Protein AF-A0AA37KD19-F1 (afdb_monomer_lite)

Organism: NCBI:txid46503

pLDDT: mean 92.79, std 8.65, ra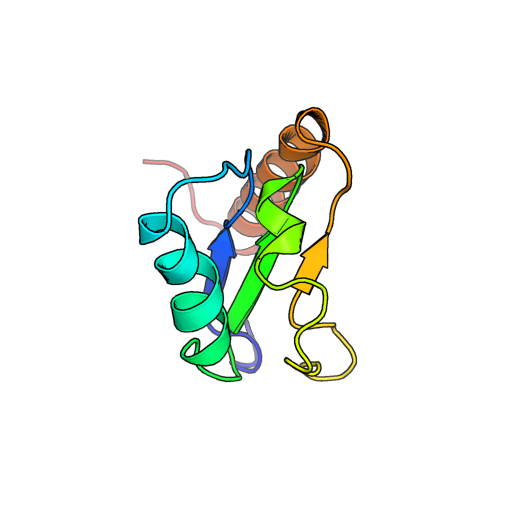nge [44.5, 98.44]

Sequence (90 aa):
MKSGAIRKFVVMAGCDGRMKKRNYYTEFAEQLPDDCVILTAGFAKYRYNKLSLGDINGIPRVLDTGQCNDSYSLALTAMKLQDVFGLEGM

InterPro domains:
  IPR004137 Hydroxylamine reductase/Ni-containing CO dehydrogenase [PF03063] (2-87)
  IPR004137 Hydroxylamine reductase/Ni-containing CO dehydrogenase [PTHR30109] (2-88)
  IPR011254 Prismane-like superfamily [SSF56821] (1-88)
  IPR016099 Prismane-like, alpha/beta-sandwich [G3DSA:3.40.50.2030] (1-90)

Secondary structure (DSSP, 8-state):
-TTSS--EEEE--S---S-GGGGHHHHHHHHS-TTEEEEE-SGGGGGTTTS---EETTEESEEE--SGGGHHHHHHHHHHHHHHHT----

Structure (mmCIF, N/CA/C/O backbone):
data_AF-A0AA37KD19-F1
#
_entry.id   AF-A0AA37KD19-F1
#
loop_
_atom_site.group_PDB
_atom_site.id
_atom_site.type_symbol
_atom_site.label_atom_id
_atom_site.label_alt_id
_atom_site.label_comp_id
_atom_site.label_asym_id
_atom_site.label_entity_id
_atom_site.label_seq_id
_atom_site.pdbx_PDB_ins_code
_atom_site.Cartn_x
_atom_site.Cartn_y
_atom_site.Cartn_z
_atom_site.occupancy
_atom_site.B_iso_or_equiv
_atom_site.auth_seq_id
_atom_site.auth_comp_id
_atom_site.auth_asym_id
_atom_site.auth_atom_id
_atom_site.pdbx_PDB_model_num
ATOM 1 N N . MET A 1 1 ? -10.261 -3.050 10.963 1.00 62.69 1 MET A N 1
ATOM 2 C CA . MET A 1 1 ? -9.900 -2.256 12.156 1.00 62.69 1 MET A CA 1
ATOM 3 C C . MET A 1 1 ? -10.874 -2.466 13.309 1.00 62.69 1 MET A C 1
ATOM 5 O O . MET A 1 1 ? -10.474 -3.139 14.240 1.00 62.69 1 MET A O 1
ATOM 9 N N . LYS A 1 2 ? -12.140 -2.007 13.272 1.00 69.62 2 LYS A N 1
ATOM 10 C CA . LYS A 1 2 ? -13.079 -2.226 14.403 1.00 69.62 2 LYS A CA 1
ATOM 11 C C . LYS A 1 2 ? -13.441 -3.703 14.646 1.00 69.62 2 LYS A C 1
ATOM 13 O O . LYS A 1 2 ? -13.566 -4.112 15.789 1.00 69.62 2 LYS A O 1
ATOM 18 N N . SER A 1 3 ? -13.540 -4.505 13.583 1.00 81.44 3 SER A N 1
ATOM 19 C CA . SER A 1 3 ? -13.727 -5.965 13.655 1.00 81.44 3 SER A CA 1
ATOM 20 C C . SER A 1 3 ? -12.419 -6.763 13.765 1.00 81.44 3 SER A C 1
ATOM 22 O O . SER A 1 3 ? -12.453 -7.986 13.739 1.00 81.44 3 SER A O 1
ATOM 24 N N . GLY A 1 4 ? -11.256 -6.100 13.781 1.00 84.88 4 GLY A N 1
ATOM 25 C CA . GLY A 1 4 ? -9.944 -6.762 13.729 1.00 84.88 4 GLY A CA 1
ATOM 26 C C . GLY A 1 4 ? -9.504 -7.291 12.353 1.00 84.88 4 GLY A C 1
ATOM 27 O O . GLY A 1 4 ? -8.313 -7.475 12.159 1.00 84.88 4 GLY A O 1
ATOM 28 N N . ALA A 1 5 ? -10.407 -7.431 11.369 1.00 91.12 5 ALA A N 1
ATOM 29 C CA . ALA A 1 5 ? -10.099 -8.068 10.072 1.00 91.12 5 ALA A CA 1
ATOM 30 C C . ALA A 1 5 ? -8.956 -7.411 9.270 1.00 91.12 5 ALA A C 1
ATOM 32 O O . ALA A 1 5 ? -8.174 -8.093 8.623 1.00 91.12 5 ALA A O 1
ATOM 33 N N . ILE A 1 6 ? -8.857 -6.079 9.330 1.00 93.75 6 ILE A N 1
ATOM 34 C CA . ILE A 1 6 ? -7.689 -5.327 8.846 1.00 93.75 6 ILE A CA 1
ATOM 35 C C . ILE A 1 6 ? -7.006 -4.737 10.070 1.00 93.75 6 ILE A C 1
ATOM 37 O O . ILE A 1 6 ? -7.606 -3.883 10.742 1.00 93.75 6 ILE A O 1
ATOM 41 N N . ARG A 1 7 ? -5.781 -5.182 10.343 1.00 93.44 7 ARG A N 1
ATOM 42 C CA . ARG A 1 7 ? -4.983 -4.754 11.495 1.00 93.44 7 ARG A CA 1
ATOM 43 C C . ARG A 1 7 ? -4.166 -3.508 11.196 1.00 93.44 7 ARG A C 1
ATOM 45 O O . ARG A 1 7 ? -4.060 -2.633 12.052 1.00 93.44 7 ARG A O 1
ATOM 52 N N . LYS A 1 8 ? -3.568 -3.420 10.006 1.00 93.06 8 LYS A N 1
ATOM 53 C CA . LYS A 1 8 ? -2.668 -2.318 9.653 1.00 93.06 8 LYS A CA 1
ATOM 54 C C . LYS A 1 8 ? -2.746 -1.970 8.169 1.00 93.06 8 LYS A C 1
ATOM 56 O O . LYS A 1 8 ? -2.828 -2.848 7.315 1.00 93.06 8 LYS A O 1
ATOM 61 N N . PHE A 1 9 ? -2.663 -0.673 7.894 1.00 94.31 9 PHE A N 1
ATOM 62 C CA . PHE A 1 9 ? -2.383 -0.147 6.565 1.00 94.31 9 PHE A CA 1
ATOM 63 C C . PHE A 1 9 ? -0.896 0.185 6.459 1.00 94.31 9 PHE A C 1
ATOM 65 O O . PHE A 1 9 ? -0.330 0.779 7.380 1.00 94.31 9 PHE A O 1
ATOM 72 N N . VAL A 1 10 ? -0.262 -0.191 5.351 1.00 96.75 10 VAL A N 1
ATOM 73 C CA . VAL A 1 10 ? 1.143 0.123 5.075 1.00 96.75 10 VAL A CA 1
ATOM 74 C C . VAL A 1 10 ? 1.227 0.942 3.798 1.00 96.75 10 VAL A C 1
ATOM 76 O O . VAL A 1 10 ? 0.859 0.476 2.723 1.00 96.75 10 VAL A O 1
ATOM 79 N N . VAL A 1 11 ? 1.711 2.176 3.913 1.00 97.31 11 VAL A N 1
ATOM 80 C CA . VAL A 1 11 ? 1.907 3.048 2.753 1.00 97.31 11 VAL A CA 1
ATOM 81 C C . VAL A 1 11 ? 3.213 2.664 2.061 1.00 97.31 11 VAL A C 1
ATOM 83 O O . VAL A 1 11 ? 4.289 2.820 2.632 1.00 97.31 11 VAL A O 1
ATOM 86 N N . MET A 1 12 ? 3.118 2.171 0.825 1.00 97.69 12 MET A N 1
ATOM 87 C CA . MET A 1 12 ? 4.262 1.799 -0.023 1.00 97.69 12 MET A CA 1
ATOM 88 C C . MET A 1 12 ? 4.274 2.582 -1.346 1.00 97.69 12 MET A C 1
ATOM 90 O O . MET A 1 12 ? 4.746 2.088 -2.371 1.00 97.69 12 MET A O 1
ATOM 94 N N . ALA A 1 13 ? 3.732 3.800 -1.338 1.00 97.25 13 ALA A N 1
ATOM 95 C CA . ALA A 1 13 ? 3.705 4.700 -2.488 1.00 97.25 13 ALA A CA 1
ATOM 96 C C . ALA A 1 13 ? 5.100 5.239 -2.866 1.00 97.25 13 ALA A C 1
ATOM 98 O O . ALA A 1 13 ? 6.055 5.167 -2.092 1.00 97.25 13 ALA A O 1
ATOM 99 N N . GLY A 1 14 ? 5.206 5.822 -4.061 1.00 95.62 14 GLY A N 1
ATOM 100 C CA . GLY A 1 14 ? 6.384 6.558 -4.514 1.00 95.62 14 GLY A CA 1
ATOM 101 C C . GLY A 1 14 ? 6.911 6.094 -5.869 1.00 95.62 14 GLY A C 1
ATOM 102 O O . GLY A 1 14 ? 6.161 5.673 -6.752 1.00 95.62 14 GLY A O 1
ATOM 103 N N . CYS A 1 15 ? 8.228 6.192 -6.045 1.00 96.81 15 CYS A N 1
ATOM 104 C CA . CYS A 1 15 ? 8.913 5.885 -7.300 1.00 96.81 15 CYS A CA 1
ATOM 105 C C . CYS A 1 15 ? 9.729 4.591 -7.207 1.00 96.81 15 CYS A C 1
ATOM 107 O O . CYS A 1 15 ? 10.363 4.306 -6.187 1.00 96.81 15 CYS A O 1
ATOM 109 N N . ASP A 1 16 ? 9.777 3.851 -8.314 1.00 96.88 16 ASP A N 1
ATOM 110 C CA . ASP A 1 16 ? 10.674 2.708 -8.481 1.00 96.88 16 ASP A CA 1
ATOM 111 C C . ASP A 1 16 ? 11.995 3.112 -9.171 1.00 96.88 16 ASP A C 1
ATOM 113 O O . ASP A 1 16 ? 12.151 4.226 -9.670 1.00 96.88 16 ASP A O 1
ATOM 117 N N . GLY A 1 17 ? 12.974 2.208 -9.196 1.00 95.38 17 GLY A N 1
ATOM 118 C CA . GLY A 1 17 ? 14.242 2.376 -9.899 1.00 95.38 17 GLY A CA 1
ATOM 119 C C . GLY A 1 17 ? 14.941 1.045 -10.181 1.00 95.38 17 GLY A C 1
ATOM 120 O O . GLY A 1 17 ? 14.520 -0.009 -9.720 1.00 95.38 17 GLY A O 1
ATOM 121 N N . ARG A 1 18 ? 16.055 1.082 -10.921 1.00 95.88 18 ARG A N 1
ATOM 122 C CA . ARG A 1 18 ? 16.739 -0.130 -11.426 1.00 95.88 18 ARG A CA 1
ATOM 123 C C . ARG A 1 18 ? 17.590 -0.885 -10.393 1.00 95.88 18 ARG A C 1
ATOM 125 O O . ARG A 1 18 ? 18.057 -1.984 -10.670 1.00 95.88 18 ARG A O 1
ATOM 132 N N . MET A 1 19 ? 17.840 -0.302 -9.221 1.00 97.44 19 MET A N 1
ATOM 133 C CA . MET A 1 19 ? 18.747 -0.876 -8.220 1.00 97.44 19 MET A CA 1
ATOM 134 C C . MET A 1 19 ? 18.190 -2.177 -7.627 1.00 97.44 19 MET A C 1
ATOM 136 O O . MET A 1 19 ? 17.085 -2.172 -7.091 1.00 97.44 19 MET A O 1
ATOM 140 N N . LYS A 1 20 ? 18.992 -3.255 -7.619 1.00 96.44 20 LYS A N 1
ATOM 141 C CA . LYS A 1 20 ? 18.608 -4.569 -7.052 1.00 96.44 20 LYS A CA 1
ATOM 142 C C . LYS A 1 20 ? 18.115 -4.496 -5.604 1.00 96.44 20 LYS A C 1
ATOM 144 O O . LYS A 1 20 ? 17.215 -5.235 -5.235 1.00 96.44 20 LYS A O 1
ATOM 149 N N . LYS A 1 21 ? 18.641 -3.560 -4.802 1.00 96.31 21 LYS A N 1
ATOM 150 C CA . LYS A 1 21 ? 18.199 -3.328 -3.413 1.00 96.31 21 LYS A CA 1
ATOM 151 C C . LYS A 1 21 ? 16.694 -3.035 -3.288 1.00 96.31 21 LYS A C 1
ATOM 153 O O . LYS A 1 21 ? 16.136 -3.224 -2.219 1.00 96.31 21 LYS A O 1
ATOM 158 N N . ARG A 1 22 ? 16.024 -2.599 -4.364 1.00 96.44 22 ARG A N 1
ATOM 159 C CA . ARG A 1 22 ? 14.572 -2.352 -4.382 1.00 96.44 22 ARG A CA 1
ATOM 160 C C . ARG A 1 22 ? 13.726 -3.628 -4.437 1.00 96.44 22 ARG A C 1
ATOM 162 O O . ARG A 1 22 ? 12.521 -3.529 -4.240 1.00 96.44 22 ARG A O 1
ATOM 169 N N . ASN A 1 23 ? 14.332 -4.805 -4.627 1.00 97.06 23 ASN A N 1
ATOM 170 C CA . ASN A 1 23 ? 13.641 -6.090 -4.446 1.00 97.06 23 ASN A CA 1
ATOM 171 C C . ASN A 1 23 ? 13.096 -6.255 -3.021 1.00 97.06 23 ASN A C 1
ATOM 173 O O . ASN A 1 23 ? 12.082 -6.919 -2.842 1.00 97.06 23 ASN A O 1
ATOM 177 N N . TYR A 1 24 ? 13.681 -5.538 -2.055 1.00 98.12 24 TYR A N 1
ATOM 178 C CA . TYR A 1 24 ? 13.140 -5.385 -0.709 1.00 98.12 24 TYR A CA 1
ATOM 179 C C . TYR A 1 24 ? 11.632 -5.091 -0.697 1.00 98.12 24 TYR A C 1
ATOM 181 O O . TYR A 1 24 ? 10.919 -5.669 0.105 1.00 98.12 24 TYR A O 1
ATOM 189 N N . TYR A 1 25 ? 11.114 -4.233 -1.587 1.00 98.38 25 TYR A N 1
ATOM 190 C CA . TYR A 1 25 ? 9.684 -3.893 -1.589 1.00 98.38 25 TYR A CA 1
ATOM 191 C C . TYR A 1 25 ? 8.789 -5.041 -2.067 1.00 98.38 25 TYR A C 1
ATOM 193 O O . TYR A 1 25 ? 7.634 -5.111 -1.659 1.00 98.38 25 TYR A O 1
ATOM 201 N N . THR A 1 26 ? 9.305 -5.920 -2.926 1.00 98.44 26 THR A N 1
ATOM 202 C CA . THR A 1 26 ? 8.606 -7.139 -3.351 1.00 98.44 26 THR A CA 1
ATOM 203 C C . THR A 1 26 ? 8.584 -8.137 -2.196 1.00 98.44 26 THR A C 1
ATOM 205 O O . THR A 1 26 ? 7.509 -8.527 -1.757 1.00 98.44 26 THR A O 1
ATOM 208 N N . GLU A 1 27 ? 9.754 -8.447 -1.628 1.00 98.12 27 GLU A N 1
ATOM 209 C CA . GLU A 1 27 ? 9.896 -9.384 -0.503 1.00 98.12 27 GLU A CA 1
ATOM 210 C C . GLU A 1 27 ? 9.099 -8.924 0.725 1.00 98.12 27 GLU A C 1
ATOM 212 O O . GLU A 1 27 ? 8.437 -9.717 1.389 1.00 98.12 27 GLU A O 1
ATOM 217 N N . PHE A 1 28 ? 9.112 -7.620 1.007 1.00 98.19 28 PHE A N 1
ATOM 218 C CA . PHE A 1 28 ? 8.340 -7.032 2.092 1.00 98.19 28 PHE A CA 1
ATOM 219 C C . PHE A 1 28 ? 6.833 -7.192 1.863 1.00 98.19 28 PHE A C 1
ATOM 221 O O . PHE A 1 28 ? 6.115 -7.517 2.802 1.00 98.19 28 PHE A O 1
ATOM 228 N N . ALA A 1 29 ? 6.347 -6.993 0.632 1.00 98.19 29 ALA A N 1
ATOM 229 C CA . ALA A 1 29 ? 4.933 -7.168 0.309 1.00 98.19 29 ALA A CA 1
ATOM 230 C C . ALA A 1 29 ? 4.480 -8.633 0.438 1.00 98.19 29 ALA A C 1
ATOM 232 O O . ALA A 1 29 ? 3.378 -8.877 0.918 1.00 98.19 29 ALA A O 1
ATOM 233 N N . GLU A 1 30 ? 5.327 -9.596 0.065 1.00 97.69 30 GLU A N 1
ATOM 234 C CA . GLU A 1 30 ? 5.047 -11.035 0.204 1.00 97.69 30 GLU A CA 1
ATOM 235 C C . GLU A 1 30 ? 5.057 -11.503 1.664 1.00 97.69 30 GLU A C 1
ATOM 237 O O . GLU A 1 30 ? 4.291 -12.386 2.037 1.00 97.69 30 GLU A O 1
ATOM 242 N N . GLN A 1 31 ? 5.909 -10.907 2.503 1.00 97.88 31 GLN A N 1
ATOM 243 C CA . GLN A 1 31 ? 6.024 -11.255 3.923 1.00 97.88 31 GLN A CA 1
ATOM 244 C C . GLN A 1 31 ? 5.030 -10.504 4.819 1.00 97.88 31 GLN A C 1
ATOM 246 O O . GLN A 1 31 ? 4.967 -10.764 6.025 1.00 97.88 31 GLN A O 1
ATOM 251 N N . LEU A 1 32 ? 4.268 -9.549 4.272 1.00 97.44 32 LEU A N 1
ATOM 252 C CA . LEU A 1 32 ? 3.265 -8.836 5.050 1.00 97.44 32 LEU A CA 1
ATOM 253 C C . LEU A 1 32 ? 2.174 -9.810 5.516 1.00 97.44 32 LEU A C 1
ATOM 255 O O . LEU A 1 32 ? 1.610 -10.526 4.689 1.00 97.44 32 LEU A O 1
ATOM 259 N N . PRO A 1 33 ? 1.801 -9.783 6.810 1.00 97.31 33 PRO A N 1
ATOM 260 C CA . PRO A 1 33 ? 0.702 -10.596 7.315 1.00 97.31 33 PRO A CA 1
ATOM 261 C C . PRO A 1 33 ? -0.594 -10.389 6.525 1.00 97.31 33 PRO A C 1
ATOM 263 O O . PRO A 1 33 ? -0.879 -9.276 6.069 1.00 97.31 33 PRO A O 1
ATOM 266 N N . ASP A 1 34 ? -1.396 -11.447 6.402 1.00 95.94 34 ASP A N 1
ATOM 267 C CA . ASP A 1 34 ? -2.613 -11.454 5.577 1.00 95.94 34 ASP A CA 1
ATOM 268 C C . ASP A 1 34 ? -3.711 -10.499 6.057 1.00 95.94 34 ASP A C 1
ATOM 270 O O . ASP A 1 34 ? -4.614 -10.163 5.301 1.00 95.94 34 ASP A O 1
ATOM 274 N N . ASP A 1 35 ? -3.584 -9.979 7.278 1.00 96.25 35 ASP A N 1
ATOM 275 C CA . ASP A 1 35 ? -4.452 -8.957 7.868 1.00 96.25 35 ASP A CA 1
ATOM 276 C C . ASP A 1 35 ? -3.987 -7.506 7.606 1.00 96.25 35 ASP A C 1
ATOM 278 O O . ASP A 1 35 ? -4.535 -6.549 8.172 1.00 96.25 35 ASP A O 1
ATOM 282 N N . CYS A 1 36 ? -2.968 -7.324 6.762 1.00 97.19 36 CYS A N 1
ATOM 283 C CA . CYS A 1 36 ? -2.446 -6.026 6.342 1.00 97.19 36 CYS A CA 1
ATOM 284 C C . CYS A 1 36 ? -2.893 -5.656 4.924 1.00 97.19 36 CYS A C 1
ATOM 286 O O . CYS A 1 36 ? -2.942 -6.499 4.025 1.00 97.19 36 CYS A O 1
ATOM 288 N N . VAL A 1 37 ? -3.109 -4.355 4.715 1.00 96.81 37 VAL A N 1
ATOM 289 C CA . VAL A 1 37 ? -3.422 -3.764 3.406 1.00 96.81 37 VAL A CA 1
ATOM 290 C C . VAL A 1 37 ? -2.336 -2.765 3.007 1.00 96.81 37 VAL A C 1
ATOM 292 O O . VAL A 1 37 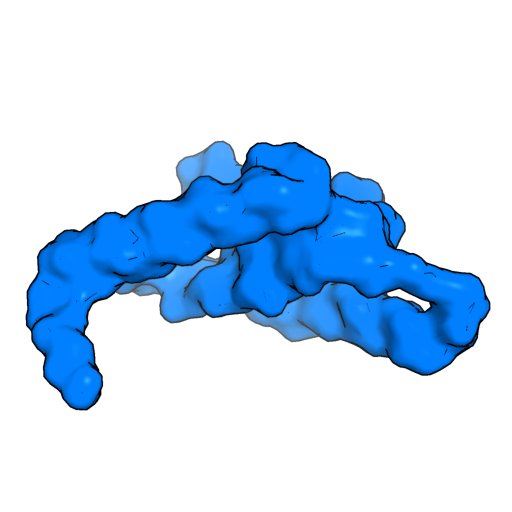? -1.953 -1.897 3.794 1.00 96.81 37 VAL A O 1
ATOM 295 N N . ILE A 1 38 ? -1.851 -2.870 1.773 1.00 97.81 38 ILE A N 1
ATOM 296 C CA . ILE A 1 38 ? -0.909 -1.939 1.155 1.00 97.81 38 ILE A CA 1
ATOM 297 C C . ILE A 1 38 ? -1.689 -0.797 0.505 1.00 97.81 38 ILE A C 1
ATOM 299 O O . ILE A 1 38 ? -2.578 -1.027 -0.313 1.00 97.81 38 ILE A O 1
ATOM 303 N N . LEU A 1 39 ? -1.314 0.437 0.832 1.00 97.38 39 LEU A N 1
ATOM 304 C CA . LEU A 1 39 ? -1.778 1.644 0.155 1.00 97.38 39 LEU A CA 1
ATOM 305 C C . LEU A 1 39 ? -0.664 2.170 -0.756 1.00 97.38 39 LEU A C 1
ATOM 307 O O . LEU A 1 39 ? 0.459 2.396 -0.292 1.00 97.38 39 LEU A O 1
ATOM 311 N N . THR A 1 40 ? -0.947 2.366 -2.043 1.00 97.88 40 THR A N 1
ATOM 312 C CA . THR A 1 40 ? 0.068 2.778 -3.020 1.00 97.88 40 THR A CA 1
ATOM 313 C C . THR A 1 40 ? -0.409 3.853 -3.986 1.00 97.88 40 THR A C 1
ATOM 315 O O . THR A 1 40 ? -1.595 3.992 -4.258 1.00 97.88 40 THR A O 1
ATOM 318 N N . ALA A 1 41 ? 0.563 4.600 -4.502 1.00 97.50 41 ALA A N 1
ATOM 319 C CA . ALA A 1 41 ? 0.438 5.589 -5.556 1.00 97.50 41 ALA A CA 1
ATOM 320 C C . ALA A 1 41 ? 1.792 5.689 -6.284 1.00 97.50 41 ALA A C 1
ATOM 322 O O . ALA A 1 41 ? 2.853 5.565 -5.663 1.00 97.50 41 ALA A O 1
ATOM 323 N N . GLY A 1 42 ? 1.785 5.929 -7.594 1.00 96.81 42 GLY A N 1
ATOM 324 C CA . GLY A 1 42 ? 3.006 6.074 -8.396 1.00 96.81 42 GLY A CA 1
ATOM 325 C C . GLY A 1 42 ? 3.713 4.758 -8.751 1.00 96.81 42 GLY A C 1
ATOM 326 O O . GLY A 1 42 ? 3.206 3.660 -8.545 1.00 96.81 42 GLY A O 1
ATOM 327 N N . PHE A 1 43 ? 4.897 4.859 -9.360 1.00 96.69 43 PHE A N 1
ATOM 328 C CA . PHE A 1 43 ? 5.563 3.724 -10.012 1.00 96.69 43 PHE A CA 1
ATOM 329 C C . PHE A 1 43 ? 6.133 2.658 -9.068 1.00 96.69 43 PHE A C 1
ATOM 331 O O . PHE A 1 43 ? 6.396 1.548 -9.527 1.00 96.69 43 PHE A O 1
ATOM 338 N N . ALA A 1 44 ? 6.273 2.939 -7.767 1.00 96.56 44 ALA A N 1
ATOM 339 C CA . ALA A 1 44 ? 6.654 1.931 -6.771 1.00 96.56 44 ALA A CA 1
ATOM 340 C C . ALA A 1 44 ? 5.715 0.711 -6.781 1.00 96.56 44 ALA A C 1
ATOM 342 O O . ALA A 1 44 ? 6.162 -0.404 -6.506 1.00 96.56 44 ALA A O 1
ATOM 343 N N . LYS A 1 45 ? 4.449 0.903 -7.190 1.00 96.44 45 LYS A N 1
ATOM 344 C CA . LYS A 1 45 ? 3.435 -0.153 -7.303 1.00 96.44 45 LYS A CA 1
ATOM 345 C C . LYS A 1 45 ? 3.894 -1.370 -8.106 1.00 96.44 45 LYS A C 1
ATOM 347 O O . LYS A 1 45 ? 3.513 -2.489 -7.784 1.00 96.44 45 LYS A O 1
ATOM 352 N N . TYR A 1 46 ? 4.736 -1.181 -9.125 1.00 97.62 46 TYR A N 1
ATOM 353 C CA . TYR A 1 46 ? 5.148 -2.270 -10.015 1.00 97.62 46 TYR A CA 1
ATOM 354 C C . TYR A 1 46 ? 6.000 -3.343 -9.336 1.00 97.62 46 TYR A C 1
ATOM 356 O O . TYR A 1 46 ? 6.186 -4.419 -9.900 1.00 97.62 46 TYR A O 1
ATOM 364 N N . ARG A 1 47 ? 6.483 -3.084 -8.117 1.00 97.88 47 ARG A N 1
ATOM 365 C CA . ARG A 1 47 ? 7.188 -4.078 -7.307 1.00 97.88 47 ARG A CA 1
ATOM 366 C C . ARG A 1 47 ? 6.278 -5.140 -6.703 1.00 97.88 47 ARG A C 1
ATOM 368 O O . ARG A 1 47 ? 6.787 -6.197 -6.350 1.00 97.88 47 ARG A O 1
ATOM 375 N N . TYR A 1 48 ? 4.978 -4.883 -6.587 1.00 98.00 48 TYR A N 1
ATOM 376 C CA . TYR A 1 48 ? 4.066 -5.769 -5.858 1.00 98.00 48 TYR A CA 1
ATOM 377 C C . TYR A 1 48 ? 2.643 -5.844 -6.436 1.00 98.00 48 TYR A C 1
ATOM 379 O O . TYR A 1 48 ? 1.884 -6.726 -6.055 1.00 98.00 48 TYR A O 1
ATOM 387 N N . ASN A 1 49 ? 2.257 -4.988 -7.389 1.00 96.06 49 ASN A N 1
ATOM 388 C CA . ASN A 1 49 ? 0.891 -4.952 -7.938 1.00 96.06 49 ASN A CA 1
ATOM 389 C C . ASN A 1 49 ? 0.510 -6.152 -8.824 1.00 96.06 49 ASN A C 1
ATOM 391 O O . ASN A 1 49 ? -0.651 -6.286 -9.195 1.00 96.06 49 ASN A O 1
ATOM 395 N N . LYS A 1 50 ? 1.477 -6.999 -9.188 1.00 96.31 50 LYS A N 1
ATOM 396 C CA . LYS A 1 50 ? 1.250 -8.247 -9.935 1.00 96.31 50 LYS A CA 1
ATOM 397 C C . LYS A 1 50 ? 1.356 -9.496 -9.060 1.00 96.31 50 LYS A C 1
ATOM 399 O O . LYS A 1 50 ? 1.274 -10.601 -9.584 1.00 96.31 50 LYS A O 1
ATOM 404 N N . LEU A 1 51 ? 1.573 -9.328 -7.757 1.00 96.50 51 LEU A N 1
ATOM 405 C CA . LEU A 1 51 ? 1.597 -10.436 -6.811 1.00 96.50 51 LEU A CA 1
ATOM 406 C C . LEU A 1 51 ? 0.166 -10.853 -6.459 1.00 96.50 51 LEU A C 1
ATOM 408 O O . LEU A 1 51 ? -0.734 -10.018 -6.356 1.00 96.50 51 LEU A O 1
ATOM 412 N N . SER A 1 52 ? -0.040 -12.145 -6.226 1.00 96.56 52 SER A N 1
ATOM 413 C CA . SER A 1 52 ? -1.330 -12.707 -5.813 1.00 96.56 52 SER A CA 1
ATOM 414 C C . SER A 1 52 ? -1.539 -12.567 -4.301 1.00 96.56 52 SER A C 1
ATOM 416 O O . SER A 1 52 ? -1.631 -13.561 -3.592 1.00 96.56 52 SER A O 1
ATOM 418 N N . LEU A 1 53 ? -1.599 -11.327 -3.799 1.00 96.88 53 LEU A N 1
ATOM 419 C CA . LEU A 1 53 ? -1.710 -11.045 -2.357 1.00 96.88 53 LEU A CA 1
ATOM 420 C C . LEU A 1 53 ? -3.121 -11.263 -1.785 1.00 96.88 53 LEU A C 1
ATOM 422 O O . LEU A 1 53 ? -3.273 -11.296 -0.568 1.00 96.88 53 LEU A O 1
ATOM 426 N N . GLY A 1 54 ? -4.136 -11.426 -2.638 1.00 97.12 54 GLY A N 1
ATOM 427 C CA . GLY A 1 54 ? -5.519 -11.699 -2.236 1.00 97.12 54 GLY A CA 1
ATOM 428 C C . GLY A 1 54 ? -6.294 -10.472 -1.745 1.00 97.12 54 GLY A C 1
ATOM 429 O O . GLY A 1 54 ? -5.935 -9.320 -2.013 1.00 97.12 54 GLY A O 1
ATOM 430 N N . ASP A 1 55 ? -7.383 -10.736 -1.031 1.00 97.56 55 ASP A N 1
ATOM 431 C CA . ASP A 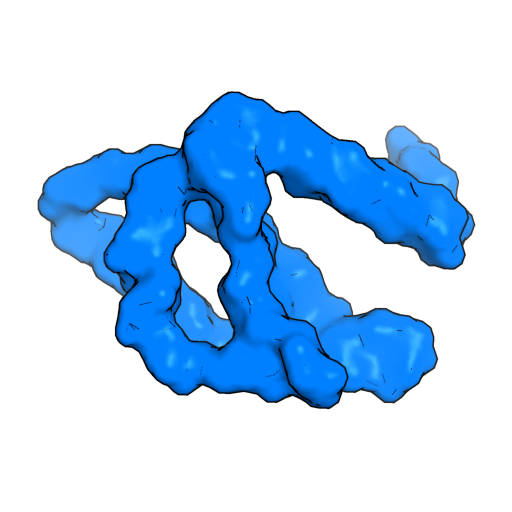1 55 ? -8.294 -9.745 -0.467 1.00 97.56 55 ASP A CA 1
ATOM 432 C C . ASP A 1 55 ? -8.671 -10.092 0.983 1.00 97.56 55 ASP A C 1
ATOM 434 O O . ASP A 1 55 ? -8.481 -11.215 1.446 1.00 97.56 55 ASP A O 1
ATOM 438 N N . ILE A 1 56 ? -9.187 -9.103 1.711 1.00 96.38 56 ILE A N 1
ATOM 439 C CA . ILE A 1 56 ? -9.736 -9.257 3.059 1.00 96.38 56 ILE A CA 1
ATOM 440 C C . ILE A 1 56 ? -11.212 -8.878 2.986 1.00 96.38 56 ILE A C 1
ATOM 442 O O . ILE A 1 56 ? -11.548 -7.698 2.865 1.00 96.38 56 ILE A O 1
ATOM 446 N N . ASN A 1 57 ? -12.102 -9.867 3.081 1.00 94.12 57 ASN A N 1
ATOM 447 C CA . ASN A 1 57 ? -13.556 -9.680 2.998 1.00 94.12 57 ASN A CA 1
ATOM 448 C C . ASN A 1 57 ? -14.000 -8.907 1.737 1.00 94.12 57 ASN A C 1
ATOM 450 O O . ASN A 1 57 ? -14.845 -8.014 1.818 1.00 94.12 57 ASN A O 1
ATOM 454 N N . GLY A 1 58 ? -13.407 -9.210 0.582 1.00 94.81 58 GLY A N 1
ATOM 455 C CA . GLY A 1 58 ? -13.683 -8.550 -0.695 1.00 94.81 58 GLY A CA 1
ATOM 456 C C . GLY A 1 58 ? -12.897 -7.257 -0.935 1.00 94.81 58 GLY A C 1
ATOM 457 O O . GLY A 1 58 ? -13.029 -6.667 -2.005 1.00 94.81 58 GLY A O 1
ATOM 458 N N . ILE A 1 59 ? -12.078 -6.799 0.022 1.00 94.69 59 ILE A N 1
ATOM 459 C CA . ILE A 1 59 ? -11.217 -5.616 -0.135 1.00 94.69 59 ILE A CA 1
ATOM 460 C C . ILE A 1 59 ? -9.821 -6.064 -0.588 1.00 94.69 59 ILE A C 1
ATOM 462 O O . ILE A 1 59 ? -9.134 -6.722 0.196 1.00 94.69 59 ILE A O 1
ATOM 466 N N . PRO A 1 60 ? -9.352 -5.695 -1.796 1.00 97.31 60 PRO A N 1
ATOM 467 C CA . PRO A 1 60 ? -8.018 -6.067 -2.261 1.00 97.31 60 PRO A CA 1
ATOM 468 C C . PRO A 1 60 ? -6.922 -5.643 -1.278 1.00 97.31 60 PRO A C 1
ATOM 470 O O . PRO A 1 60 ? -6.928 -4.519 -0.772 1.00 97.31 60 PRO A O 1
ATOM 473 N N . ARG A 1 61 ? -5.932 -6.514 -1.045 1.00 97.62 61 ARG A N 1
ATOM 474 C CA . ARG A 1 61 ? -4.800 -6.201 -0.154 1.00 97.62 61 ARG A CA 1
ATOM 475 C C . ARG A 1 61 ? -3.829 -5.168 -0.723 1.00 97.62 61 ARG A C 1
ATOM 477 O O . ARG A 1 61 ? -2.970 -4.689 0.011 1.00 97.62 61 ARG A O 1
ATOM 484 N N . VAL A 1 62 ? -3.979 -4.783 -1.989 1.00 97.75 62 VAL A N 1
ATOM 485 C CA . VAL A 1 62 ? -3.282 -3.645 -2.601 1.00 97.75 62 VAL A CA 1
ATOM 486 C C . VAL A 1 62 ? -4.322 -2.655 -3.106 1.00 97.75 62 VAL A C 1
ATOM 488 O O . VAL A 1 62 ? -5.055 -2.950 -4.047 1.00 97.75 62 VAL A O 1
ATOM 491 N N . LEU A 1 63 ? -4.363 -1.474 -2.495 1.00 96.69 63 LEU A N 1
ATOM 492 C CA . LEU A 1 63 ? -5.219 -0.367 -2.906 1.00 96.69 63 LEU A CA 1
ATOM 493 C C . LEU A 1 63 ? -4.360 0.697 -3.590 1.00 96.69 63 LEU A C 1
ATOM 495 O O . LEU A 1 63 ? -3.534 1.357 -2.956 1.00 96.69 63 LEU A O 1
ATOM 499 N N . ASP A 1 64 ? -4.543 0.827 -4.900 1.00 96.56 64 ASP A N 1
ATOM 500 C CA . ASP A 1 64 ? -3.804 1.746 -5.760 1.00 96.56 64 ASP A CA 1
ATOM 501 C C . ASP A 1 64 ? -4.637 2.995 -6.055 1.00 96.56 64 ASP A C 1
ATOM 503 O O . ASP A 1 64 ? -5.700 2.901 -6.668 1.00 96.56 64 ASP A O 1
ATOM 507 N N . THR A 1 65 ? -4.155 4.165 -5.630 1.00 94.50 65 THR A N 1
ATOM 508 C CA . THR A 1 65 ? -4.843 5.442 -5.862 1.00 94.50 65 THR A CA 1
ATOM 509 C C . THR A 1 65 ? -4.445 6.131 -7.160 1.00 94.50 65 THR A C 1
ATOM 511 O O . THR A 1 65 ? -5.053 7.142 -7.492 1.00 94.50 65 THR A O 1
ATOM 514 N N . GLY A 1 66 ? -3.479 5.593 -7.915 1.00 94.50 66 GLY A N 1
ATOM 515 C CA . GLY A 1 66 ? -3.109 6.116 -9.230 1.00 94.50 66 GLY A CA 1
ATOM 516 C C . GLY A 1 66 ? -1.653 6.564 -9.338 1.00 94.50 66 GLY A C 1
ATOM 517 O O . GLY A 1 66 ? -0.715 5.832 -9.008 1.00 94.50 66 GLY A O 1
ATOM 518 N N . GLN A 1 67 ? -1.429 7.728 -9.928 1.00 96.81 67 GLN A N 1
ATOM 519 C CA . GLN A 1 67 ? -0.112 8.305 -10.175 1.00 96.81 67 GLN A CA 1
ATOM 520 C C . GLN A 1 67 ? 0.523 8.839 -8.883 1.00 96.81 67 GLN A C 1
ATOM 522 O O .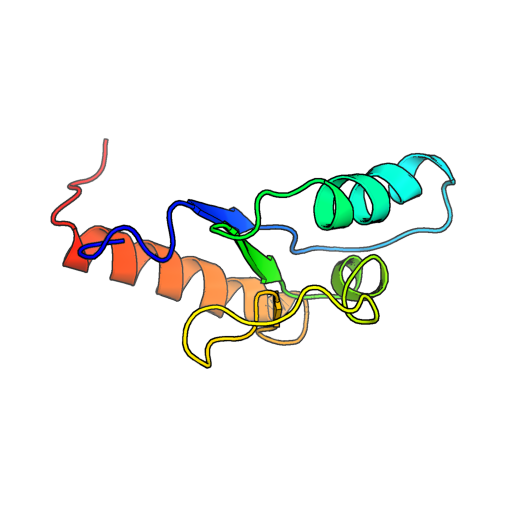 GLN A 1 67 ? -0.079 8.834 -7.817 1.00 96.81 67 GLN A O 1
ATOM 527 N N . CYS A 1 68 ? 1.779 9.289 -8.943 1.00 93.88 68 CYS A N 1
ATOM 528 C CA . CYS A 1 68 ? 2.479 9.770 -7.747 1.00 93.88 68 CYS A CA 1
ATOM 529 C C . CYS A 1 68 ? 1.797 10.991 -7.101 1.00 93.88 68 CYS A C 1
ATOM 531 O O . CYS A 1 68 ? 1.817 11.113 -5.878 1.00 93.88 68 CYS A O 1
ATOM 533 N N . ASN A 1 69 ? 1.143 11.849 -7.887 1.00 91.56 69 ASN A N 1
ATOM 534 C CA . ASN A 1 69 ? 0.316 12.964 -7.410 1.00 91.56 69 ASN A CA 1
ATOM 535 C C . ASN A 1 69 ? -0.933 12.507 -6.636 1.00 91.56 69 ASN A C 1
ATOM 537 O O . ASN A 1 69 ? -1.378 13.216 -5.736 1.00 91.56 69 ASN A O 1
ATOM 541 N N . ASP A 1 70 ? -1.431 11.293 -6.879 1.00 94.00 70 ASP A N 1
ATOM 542 C CA . ASP A 1 70 ? -2.562 10.720 -6.136 1.00 94.00 70 ASP A CA 1
ATOM 543 C C . ASP A 1 70 ? -2.166 10.218 -4.737 1.00 94.00 70 ASP A C 1
ATOM 545 O O . ASP A 1 70 ? -2.997 9.700 -3.986 1.00 94.00 70 ASP A O 1
ATOM 549 N N . SER A 1 71 ? -0.910 10.442 -4.327 1.00 91.44 71 SER A N 1
ATOM 550 C CA . SER A 1 71 ? -0.509 10.377 -2.915 1.00 91.44 71 SER A CA 1
ATOM 551 C C . SER A 1 71 ? -1.318 11.356 -2.052 1.00 91.44 71 SER A C 1
ATOM 553 O O . SER A 1 71 ? -1.484 11.126 -0.856 1.00 91.44 71 SER A O 1
ATOM 555 N N . TYR A 1 72 ? -1.882 12.414 -2.646 1.00 92.81 72 TYR A N 1
ATOM 556 C CA . TYR A 1 72 ? -2.841 13.287 -1.969 1.00 92.81 72 TYR A CA 1
ATOM 557 C C . TYR A 1 72 ? -4.081 12.521 -1.475 1.00 92.81 72 TYR A C 1
ATOM 559 O O . TYR A 1 72 ? -4.497 12.690 -0.329 1.00 92.81 72 TYR A O 1
ATOM 567 N N . SER A 1 73 ? -4.618 11.603 -2.283 1.00 92.06 73 SER A N 1
ATOM 568 C CA . SER A 1 73 ? -5.742 10.744 -1.887 1.00 92.06 73 SER A CA 1
ATOM 569 C C . SER A 1 73 ? -5.382 9.828 -0.714 1.00 92.06 73 SER A C 1
ATOM 571 O O . SER A 1 73 ? -6.227 9.557 0.141 1.00 92.06 73 SER A O 1
ATOM 573 N N . LEU A 1 74 ? -4.120 9.389 -0.619 1.00 90.88 74 LEU A N 1
ATOM 574 C CA . LEU A 1 74 ? -3.630 8.626 0.535 1.00 90.88 74 LEU A CA 1
ATOM 575 C C . LEU A 1 74 ? -3.605 9.473 1.809 1.00 90.88 74 LEU A C 1
ATOM 577 O O . LEU A 1 74 ? -4.046 9.002 2.856 1.00 90.88 74 LEU A O 1
ATOM 581 N N . ALA A 1 75 ? -3.153 10.726 1.720 1.00 91.25 75 ALA A N 1
ATOM 582 C CA . ALA A 1 75 ? -3.178 11.655 2.847 1.00 91.25 75 ALA A CA 1
ATOM 583 C C . ALA A 1 75 ? -4.617 11.946 3.307 1.00 91.25 75 ALA A C 1
ATOM 585 O O . ALA A 1 75 ? -4.907 11.862 4.498 1.00 91.25 75 ALA A O 1
ATOM 586 N N . LEU A 1 76 ? -5.540 12.198 2.371 1.00 92.69 76 LEU A N 1
ATOM 587 C CA . LEU A 1 76 ? -6.966 12.364 2.674 1.00 92.69 76 LEU A CA 1
ATOM 588 C C . LEU A 1 76 ? -7.563 11.125 3.349 1.00 92.69 76 LEU A C 1
ATOM 590 O O . LEU A 1 76 ? -8.300 11.248 4.324 1.00 92.69 76 LEU A O 1
ATOM 594 N N . THR A 1 77 ? -7.221 9.929 2.865 1.00 90.12 77 THR A N 1
ATOM 595 C CA . THR A 1 77 ? -7.671 8.667 3.469 1.00 90.12 77 THR A CA 1
ATOM 596 C C . THR A 1 77 ? -7.149 8.528 4.897 1.00 90.12 77 THR A C 1
ATOM 598 O O . THR A 1 77 ? -7.909 8.169 5.793 1.00 90.12 77 THR A O 1
ATOM 601 N N . ALA A 1 78 ? -5.877 8.858 5.136 1.00 89.00 78 ALA A N 1
ATOM 602 C CA . ALA A 1 78 ? -5.279 8.815 6.467 1.00 89.00 78 ALA A CA 1
ATOM 603 C C . ALA A 1 78 ? -5.948 9.805 7.433 1.00 89.00 78 ALA A C 1
ATOM 605 O O . ALA A 1 78 ? -6.327 9.400 8.530 1.00 89.00 78 ALA A O 1
ATOM 606 N N . MET A 1 79 ? -6.171 11.055 7.010 1.00 90.00 79 MET A N 1
ATOM 607 C CA . MET A 1 79 ? -6.902 12.051 7.806 1.00 90.00 79 MET A CA 1
ATOM 608 C C . MET A 1 79 ? -8.333 11.589 8.089 1.00 90.00 79 MET A C 1
ATOM 610 O O . MET A 1 79 ? -8.816 11.687 9.211 1.00 90.00 79 MET A O 1
ATOM 614 N N . LYS A 1 80 ? -9.005 10.974 7.110 1.00 89.88 80 LYS A N 1
ATOM 615 C CA . LYS A 1 80 ? -10.359 10.478 7.341 1.00 89.88 80 LYS A CA 1
ATOM 616 C C . LYS A 1 80 ? -10.400 9.315 8.329 1.00 89.88 80 LYS A C 1
ATOM 618 O O . LYS A 1 80 ? -11.330 9.222 9.127 1.00 89.88 80 LYS A O 1
ATOM 623 N N . LEU A 1 81 ? -9.411 8.422 8.286 1.00 85.69 81 LEU A N 1
ATOM 624 C CA . LEU A 1 81 ? -9.271 7.361 9.283 1.00 85.69 81 LEU A CA 1
ATOM 625 C C . LEU A 1 81 ? -8.995 7.961 10.664 1.00 85.69 81 LEU A C 1
ATOM 627 O O . LEU A 1 81 ? -9.637 7.548 11.624 1.00 85.69 81 LEU A O 1
ATOM 631 N N . GLN A 1 82 ? -8.109 8.953 10.754 1.00 87.12 82 GLN A N 1
ATOM 632 C CA . GLN A 1 82 ? -7.831 9.685 11.988 1.00 87.12 82 GLN A CA 1
ATOM 633 C C . GLN A 1 82 ? -9.125 10.227 12.622 1.00 87.12 82 GLN A C 1
ATOM 635 O O . GLN A 1 82 ? -9.402 9.905 13.779 1.00 87.12 82 GLN A O 1
ATOM 640 N N . ASP A 1 83 ? -9.957 10.929 11.844 1.00 87.44 83 ASP A N 1
ATOM 641 C CA . ASP A 1 83 ? -11.260 11.439 12.293 1.00 87.44 83 ASP A CA 1
ATOM 642 C C . ASP A 1 83 ? -12.178 10.313 12.791 1.00 87.44 83 ASP A C 1
ATOM 644 O O . ASP A 1 83 ? -12.779 10.397 13.860 1.00 87.44 83 ASP A O 1
ATOM 648 N N . VAL A 1 84 ? -12.295 9.226 12.017 1.00 86.81 84 VAL A N 1
ATOM 649 C CA . VAL A 1 84 ? -13.193 8.096 12.324 1.00 86.81 84 VAL A CA 1
ATOM 650 C C . VAL A 1 84 ? -12.769 7.345 13.589 1.00 86.81 84 VAL A C 1
ATOM 652 O O . VAL A 1 84 ? -13.619 6.757 14.268 1.00 86.81 84 VAL A O 1
ATOM 655 N N . PHE A 1 85 ? -11.473 7.338 13.904 1.00 83.00 85 PHE A N 1
ATOM 656 C CA . PHE A 1 85 ? -10.937 6.748 15.130 1.00 83.00 85 PHE A CA 1
ATOM 657 C C . PHE A 1 85 ? -10.843 7.737 16.294 1.00 83.00 85 PHE A C 1
ATOM 659 O O . PHE A 1 85 ? -10.466 7.313 17.383 1.00 83.00 85 PHE A O 1
ATOM 666 N N . GLY A 1 86 ? -11.213 9.008 16.097 1.00 85.44 86 GLY A N 1
ATOM 667 C CA . GLY A 1 86 ? -11.122 10.036 17.136 1.00 85.44 86 GLY A CA 1
ATOM 668 C C . GLY A 1 86 ? -9.691 10.246 17.631 1.00 85.44 86 GLY A C 1
ATOM 669 O O . GLY A 1 86 ? -9.480 10.516 18.808 1.00 85.44 86 GLY A O 1
ATOM 670 N N . LEU A 1 87 ? -8.702 10.047 16.755 1.00 82.38 87 LEU A N 1
ATOM 671 C CA . LEU A 1 87 ? -7.293 10.235 17.084 1.00 82.38 87 LEU A CA 1
ATOM 672 C C . LEU A 1 87 ? -6.955 11.716 16.892 1.00 82.38 87 LEU A C 1
ATOM 674 O O . LEU A 1 87 ? -6.536 12.127 15.813 1.00 82.38 87 LEU A 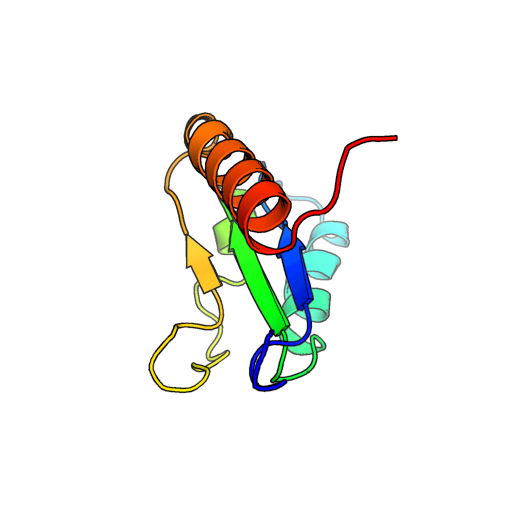O 1
ATOM 678 N N . GLU A 1 88 ? -7.174 12.542 17.910 1.00 73.69 88 GLU A N 1
ATOM 679 C CA . GLU A 1 88 ? -6.722 13.936 17.867 1.00 73.69 88 GLU A CA 1
ATOM 680 C C . GLU A 1 88 ? -5.190 13.992 17.746 1.00 73.69 88 GLU A C 1
ATOM 682 O O . GLU A 1 88 ? -4.470 13.180 18.332 1.00 73.69 88 GLU A O 1
ATOM 687 N N . GLY A 1 89 ? -4.707 14.892 16.886 1.00 62.59 89 GLY A N 1
ATOM 688 C CA . GLY A 1 89 ? -3.292 15.020 16.547 1.00 62.59 89 GLY A CA 1
ATOM 689 C C . GLY A 1 89 ? -2.421 15.316 17.768 1.00 62.59 89 GLY A C 1
ATOM 690 O O . GLY A 1 89 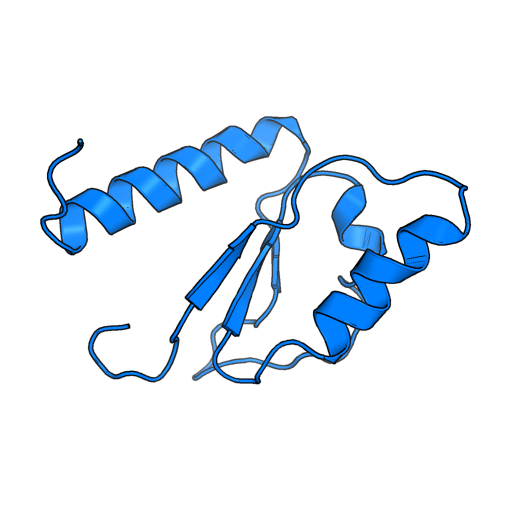? -2.823 16.067 18.654 1.00 62.59 89 GLY A O 1
ATOM 691 N N . MET A 1 90 ? -1.228 14.713 17.786 1.00 44.50 90 MET A N 1
ATOM 692 C CA . MET A 1 90 ? -0.095 15.216 18.572 1.00 44.50 90 MET A CA 1
ATOM 693 C C . MET A 1 90 ? 0.211 16.671 18.215 1.00 44.50 90 MET A C 1
ATOM 695 O O . MET A 1 90 ? 0.082 17.005 17.013 1.00 44.50 90 MET A O 1
#

Radius of gyration: 13.73 Å; chains: 1; bounding box: 32×28×30 Å

Foldseek 3Di:
DVVLQAVEEDEQEDEDDDDPVLLCLLVVLVPDDLSYAYEYAAHSCVSHVPPPSDARVPHDSYDYQYHNVSVVVVVVVVVVVCVVVVPDDD